Protein AF-A0A2N3I543-F1 (afdb_monomer_lite)

pLDDT: mean 94.93, std 7.58, range [59.59, 98.81]

Secondary structure (DSSP, 8-state):
-HHHHHHHHHHHHHHHHHHHT-PPPPP---SPPPHHHHHHHHHH-HHHHTS-HHHHHHHHHHHHHHHHH-EEE-SSS---HHHHHHHHHHHHGGGTT-TT---TT--EEE-

InterPro domains:
  IPR010384 MtfA family [PF06167] (22-111)
  IPR010384 MtfA family [PTHR30164] (24-111)
  IPR042252 MtfA, N-terminal [G3DSA:1.10.472.150] (34-111)

Organism: NCBI:txid1940526

Foldseek 3Di:
DVVVVVVVVVVVVVVVVVVVPPQPDQDFDPDDQDPVLVVLCVVPPPPLVPDDPVLVRLLSRQLVSQPVQAAEEEDVDDQDPSNSSVVSNVVCVVCSVPSPDDCSPHHYDYD

Structure (mmCIF, N/CA/C/O backbone):
data_AF-A0A2N3I543-F1
#
_entry.id   AF-A0A2N3I543-F1
#
loop_
_atom_site.group_PDB
_atom_site.id
_atom_site.type_symbol
_atom_site.label_atom_id
_atom_site.label_alt_id
_atom_site.label_comp_id
_atom_site.label_asym_id
_atom_site.label_entity_id
_atom_site.label_seq_id
_atom_site.pdbx_PDB_ins_code
_atom_site.Cartn_x
_atom_site.Cartn_y
_atom_site.Cartn_z
_atom_site.occupancy
_atom_site.B_iso_or_equiv
_atom_site.auth_seq_id
_atom_site.auth_comp_id
_atom_site.auth_asym_id
_atom_site.auth_atom_id
_atom_site.pdbx_PDB_model_num
ATOM 1 N N . MET A 1 1 ? 46.120 -5.008 -29.528 1.00 79.06 1 MET A N 1
ATOM 2 C CA . MET A 1 1 ? 44.898 -4.253 -29.910 1.00 79.06 1 MET A CA 1
ATOM 3 C C . MET A 1 1 ? 43.624 -4.993 -29.518 1.00 79.06 1 MET A C 1
ATOM 5 O O . MET A 1 1 ? 42.759 -4.376 -28.918 1.00 79.06 1 MET A O 1
ATOM 9 N N . THR A 1 2 ? 43.519 -6.297 -29.787 1.00 89.69 2 THR A N 1
ATOM 10 C CA . THR A 1 2 ? 42.373 -7.143 -29.399 1.00 89.69 2 THR A CA 1
ATOM 11 C C . THR A 1 2 ? 42.154 -7.219 -27.885 1.00 89.69 2 THR A C 1
ATOM 13 O O . THR A 1 2 ? 41.035 -7.018 -27.430 1.00 89.69 2 THR A O 1
ATOM 16 N N . GLU A 1 3 ? 43.211 -7.412 -27.093 1.00 92.00 3 GLU A N 1
ATOM 17 C CA . GLU A 1 3 ? 43.118 -7.477 -25.621 1.00 92.00 3 GLU A CA 1
ATOM 18 C C . GLU A 1 3 ? 42.586 -6.177 -24.999 1.00 92.00 3 GLU A C 1
ATOM 20 O O . GLU A 1 3 ? 41.703 -6.202 -24.145 1.00 92.00 3 GLU A O 1
ATOM 25 N N . ILE A 1 4 ? 43.055 -5.027 -25.495 1.00 93.62 4 ILE A N 1
ATOM 26 C CA . ILE A 1 4 ? 42.584 -3.701 -25.065 1.00 93.62 4 ILE A CA 1
ATOM 27 C C . ILE A 1 4 ? 41.087 -3.541 -25.372 1.00 93.62 4 ILE A C 1
ATOM 29 O O . ILE A 1 4 ? 40.334 -3.025 -24.550 1.00 93.62 4 ILE A O 1
ATOM 33 N N . LEU A 1 5 ? 40.637 -4.033 -26.529 1.00 94.00 5 LEU A N 1
ATOM 34 C CA . LEU A 1 5 ? 39.238 -3.966 -26.953 1.00 94.00 5 LEU A CA 1
ATOM 35 C C . LEU A 1 5 ? 38.323 -4.817 -26.059 1.00 94.00 5 LEU A C 1
ATOM 37 O O . LEU A 1 5 ? 37.231 -4.379 -25.700 1.00 94.00 5 LEU A O 1
ATOM 41 N N . VAL A 1 6 ? 38.795 -5.998 -25.646 1.00 95.50 6 VAL A N 1
ATOM 42 C CA . VAL A 1 6 ? 38.086 -6.879 -24.704 1.00 95.50 6 VAL A CA 1
ATOM 43 C C . VAL A 1 6 ? 37.977 -6.229 -23.323 1.00 95.50 6 VAL A C 1
ATOM 45 O O . VAL A 1 6 ? 36.896 -6.232 -22.737 1.00 95.50 6 VAL A O 1
ATOM 48 N N . ILE A 1 7 ? 39.051 -5.610 -22.822 1.00 96.00 7 ILE A N 1
ATOM 49 C CA . ILE A 1 7 ? 39.039 -4.912 -21.527 1.00 96.00 7 ILE A CA 1
ATOM 50 C C . ILE A 1 7 ? 38.042 -3.746 -21.541 1.00 96.00 7 ILE A C 1
ATOM 52 O O . ILE A 1 7 ? 37.270 -3.592 -20.595 1.00 96.00 7 ILE A O 1
ATOM 56 N N . ILE A 1 8 ? 38.002 -2.959 -22.621 1.00 96.38 8 ILE A N 1
ATOM 57 C CA . ILE A 1 8 ? 37.044 -1.852 -22.767 1.00 96.38 8 ILE A CA 1
ATOM 58 C C . ILE A 1 8 ? 35.604 -2.379 -22.789 1.00 96.38 8 ILE A C 1
ATOM 60 O O . ILE A 1 8 ? 34.746 -1.831 -22.101 1.00 96.38 8 ILE A O 1
ATOM 64 N N . LEU A 1 9 ? 35.336 -3.465 -23.519 1.00 96.31 9 LEU A N 1
ATOM 65 C CA . LEU A 1 9 ? 34.011 -4.089 -23.563 1.00 96.31 9 LEU A CA 1
ATOM 66 C C . LEU A 1 9 ? 33.555 -4.584 -22.186 1.00 96.31 9 LEU A C 1
ATOM 68 O O . LEU A 1 9 ? 32.417 -4.331 -21.794 1.00 96.31 9 LEU A O 1
ATOM 72 N N . ILE A 1 10 ? 34.445 -5.232 -21.432 1.00 96.44 10 ILE A N 1
ATOM 73 C CA . ILE A 1 10 ? 34.158 -5.687 -20.066 1.00 96.44 10 ILE A CA 1
ATOM 74 C C . ILE A 1 10 ? 33.907 -4.489 -19.146 1.00 96.44 10 ILE A C 1
ATOM 76 O O . ILE A 1 10 ? 32.936 -4.494 -18.392 1.00 96.44 10 ILE A O 1
ATOM 80 N N . ALA A 1 11 ? 34.728 -3.440 -19.230 1.00 95.88 11 ALA A N 1
ATOM 81 C CA . ALA A 1 11 ? 34.558 -2.238 -18.422 1.00 95.88 11 ALA A CA 1
ATOM 82 C C . ALA A 1 11 ? 33.213 -1.551 -18.705 1.00 95.88 11 ALA A C 1
ATOM 84 O O . ALA A 1 11 ? 32.491 -1.226 -17.765 1.00 95.88 11 ALA A O 1
ATOM 85 N N . VAL A 1 12 ? 32.836 -1.396 -19.980 1.00 95.94 12 VAL A N 1
ATOM 86 C CA . VAL A 1 12 ? 31.538 -0.835 -20.393 1.00 95.94 12 VAL A CA 1
ATOM 87 C C . VAL A 1 12 ? 30.381 -1.716 -19.925 1.00 95.94 12 VAL A C 1
ATOM 89 O O . VAL A 1 12 ? 29.386 -1.196 -19.422 1.00 95.94 12 VAL A O 1
ATOM 92 N N . PHE A 1 13 ? 30.512 -3.040 -20.029 1.00 95.12 13 PHE A N 1
ATOM 93 C CA . PHE A 1 13 ? 29.497 -3.980 -19.559 1.00 95.12 13 PHE A CA 1
ATOM 94 C C . PHE A 1 13 ? 29.301 -3.901 -18.038 1.00 95.12 13 PHE A C 1
ATOM 96 O O . PHE A 1 13 ? 28.166 -3.814 -17.568 1.00 95.12 13 PHE A O 1
ATOM 103 N N . ILE A 1 14 ? 30.387 -3.840 -17.261 1.00 93.62 14 ILE A N 1
ATOM 104 C CA . ILE A 1 14 ? 30.333 -3.641 -15.806 1.00 93.62 14 ILE A CA 1
ATOM 105 C C . ILE A 1 14 ? 29.672 -2.296 -15.476 1.00 93.62 14 ILE A C 1
ATOM 107 O O . ILE A 1 14 ? 28.766 -2.248 -14.643 1.00 93.62 14 ILE A O 1
ATOM 111 N N . LEU A 1 15 ? 30.058 -1.214 -16.158 1.00 92.56 15 LEU A N 1
ATOM 112 C CA . LEU A 1 15 ? 29.471 0.116 -15.961 1.00 92.56 15 LEU A CA 1
ATOM 113 C C . LEU A 1 15 ? 27.965 0.121 -16.258 1.00 92.56 15 LEU A C 1
ATOM 115 O O . LEU A 1 15 ? 27.186 0.682 -15.489 1.00 92.56 15 LEU A O 1
ATOM 119 N N . PHE A 1 16 ? 27.542 -0.562 -17.323 1.00 91.88 16 PHE A N 1
ATOM 120 C CA . PHE A 1 16 ? 26.136 -0.732 -17.683 1.00 91.88 16 PHE A CA 1
ATOM 121 C C . PHE A 1 16 ? 25.347 -1.496 -16.608 1.00 91.88 16 PHE A C 1
ATOM 123 O O . PHE A 1 16 ? 24.262 -1.058 -16.214 1.00 91.88 16 PHE A O 1
ATOM 130 N N . LEU A 1 17 ? 25.894 -2.600 -16.083 1.00 88.88 17 LEU A N 1
ATOM 131 C CA . LEU A 1 17 ? 25.261 -3.370 -15.007 1.00 88.88 17 LEU A CA 1
ATOM 132 C C . LEU A 1 17 ? 25.096 -2.544 -13.724 1.00 88.88 17 LEU A C 1
ATOM 134 O O . LEU A 1 17 ? 24.039 -2.595 -13.092 1.00 88.88 17 LEU A O 1
ATOM 138 N N . LEU A 1 18 ? 26.103 -1.745 -13.363 1.00 85.12 18 LEU A N 1
ATOM 139 C CA . LEU A 1 18 ? 26.038 -0.843 -12.210 1.00 85.12 18 LEU A CA 1
ATOM 140 C C . LEU A 1 18 ? 24.999 0.269 -12.411 1.00 85.12 18 LEU A C 1
ATOM 142 O O . LEU A 1 18 ? 24.306 0.647 -11.466 1.00 85.12 18 LEU A O 1
ATOM 146 N N . TRP A 1 19 ? 24.842 0.770 -13.639 1.00 79.44 19 TRP A N 1
ATOM 147 C CA . TRP A 1 19 ? 23.892 1.840 -13.939 1.00 79.44 19 TRP A CA 1
ATOM 148 C C . TRP A 1 19 ? 22.438 1.361 -13.935 1.00 79.44 19 TRP A C 1
ATOM 150 O O . TRP A 1 19 ? 21.568 2.050 -13.398 1.00 79.44 19 TRP A O 1
ATOM 160 N N . LYS A 1 20 ? 22.182 0.152 -14.456 1.00 73.69 20 LYS A N 1
ATOM 161 C CA . LYS A 1 20 ? 20.858 -0.493 -14.431 1.00 73.69 20 LYS A CA 1
ATOM 162 C C . LYS A 1 20 ? 20.359 -0.733 -13.001 1.00 73.69 20 LYS A C 1
ATOM 164 O O . LYS A 1 20 ? 19.156 -0.726 -12.761 1.00 73.69 20 LYS A O 1
ATOM 169 N N . ASN A 1 21 ? 21.277 -0.903 -12.049 1.00 61.69 21 ASN A N 1
ATOM 170 C CA . ASN A 1 21 ? 20.969 -1.188 -10.649 1.00 61.69 21 ASN A CA 1
ATOM 171 C C . ASN A 1 21 ? 20.775 0.052 -9.764 1.00 61.69 21 ASN A C 1
ATOM 173 O O . ASN A 1 21 ? 20.703 -0.087 -8.540 1.00 61.69 21 ASN A O 1
ATOM 177 N N . LYS A 1 22 ? 20.644 1.260 -10.333 1.00 59.59 22 LYS A N 1
ATOM 178 C CA . LYS A 1 22 ? 20.194 2.430 -9.564 1.00 59.59 22 LYS A CA 1
ATOM 179 C C . LYS A 1 22 ? 18.726 2.253 -9.163 1.00 59.59 22 LYS A C 1
ATOM 181 O O . LYS A 1 22 ? 17.821 2.791 -9.797 1.00 59.59 22 LYS A O 1
ATOM 186 N N . LYS A 1 23 ? 18.492 1.489 -8.092 1.00 61.19 23 LYS A N 1
ATOM 187 C CA . LYS A 1 23 ? 17.208 1.447 -7.391 1.00 61.19 23 LYS A CA 1
ATOM 188 C C . LYS A 1 23 ? 16.851 2.882 -7.005 1.00 61.19 23 LYS A C 1
ATOM 190 O O . LYS A 1 23 ? 17.696 3.608 -6.479 1.00 61.19 23 LYS A O 1
ATOM 195 N N . SER A 1 24 ? 15.624 3.304 -7.311 1.00 67.44 24 SER A N 1
ATOM 196 C CA . SER A 1 24 ? 15.124 4.601 -6.854 1.00 67.44 24 SER A CA 1
ATOM 197 C C . SER A 1 24 ? 15.289 4.668 -5.336 1.00 67.44 24 SER A C 1
ATOM 199 O O . SER A 1 24 ? 14.975 3.697 -4.644 1.00 67.44 24 SER A O 1
ATOM 201 N N . ALA A 1 25 ? 15.848 5.772 -4.834 1.00 83.00 25 ALA A N 1
ATOM 202 C CA . ALA A 1 25 ? 15.987 5.973 -3.400 1.00 83.00 25 ALA A CA 1
ATOM 203 C C . ALA A 1 25 ? 14.606 5.846 -2.747 1.00 83.00 25 ALA A C 1
ATOM 205 O O . ALA A 1 25 ? 13.634 6.427 -3.233 1.00 83.00 25 ALA A O 1
ATOM 206 N N . TRP A 1 26 ? 14.534 5.057 -1.676 1.00 90.38 26 TRP A N 1
ATOM 207 C CA . TRP A 1 26 ? 13.285 4.794 -0.977 1.00 90.38 26 TRP A CA 1
ATOM 208 C C . TRP A 1 26 ? 12.672 6.105 -0.474 1.00 90.38 26 TRP A C 1
ATOM 210 O O . TRP A 1 26 ? 13.318 6.870 0.245 1.00 90.38 26 TRP A O 1
ATOM 220 N N . LYS A 1 27 ? 11.434 6.378 -0.879 1.00 94.38 27 LYS A N 1
ATOM 221 C CA . LYS A 1 27 ? 10.744 7.641 -0.614 1.00 94.38 27 LYS A CA 1
ATOM 222 C C . LYS A 1 27 ? 9.996 7.575 0.708 1.00 94.38 27 LYS A C 1
ATOM 224 O O . LYS A 1 27 ? 9.325 6.586 0.983 1.00 94.38 27 LYS A O 1
ATOM 229 N N . SER A 1 28 ? 10.070 8.651 1.483 1.00 95.25 28 SER A N 1
ATOM 230 C CA . SER A 1 28 ? 9.306 8.810 2.721 1.00 95.25 28 SER A CA 1
ATOM 231 C C . SER A 1 28 ? 8.156 9.806 2.516 1.00 95.25 28 SER A C 1
ATOM 233 O O . SER A 1 28 ? 8.331 10.768 1.759 1.00 95.25 28 SER A O 1
ATOM 235 N N . PRO A 1 29 ? 6.992 9.610 3.158 1.00 96.25 29 PRO A N 1
ATOM 236 C CA . PRO A 1 29 ? 5.906 10.584 3.158 1.00 96.25 29 PRO A CA 1
ATOM 237 C C . PRO A 1 29 ? 6.346 11.943 3.709 1.00 96.25 29 PRO A C 1
ATOM 239 O O . PRO A 1 29 ? 6.930 12.031 4.786 1.00 96.25 29 PRO A O 1
ATOM 242 N N . THR A 1 30 ? 6.025 13.013 2.984 1.00 95.38 30 THR A N 1
ATOM 243 C CA . THR A 1 30 ? 6.270 14.407 3.403 1.00 95.38 30 THR A CA 1
ATOM 244 C C . THR A 1 30 ? 4.982 15.180 3.672 1.00 95.38 30 THR A C 1
ATOM 246 O O . THR A 1 30 ? 5.024 16.312 4.149 1.00 95.38 30 THR A O 1
ATOM 249 N N . THR A 1 31 ? 3.831 14.582 3.364 1.00 95.44 31 THR A N 1
ATOM 250 C CA . THR A 1 31 ? 2.511 15.191 3.510 1.00 95.44 31 THR A CA 1
ATOM 251 C C . THR A 1 31 ? 1.688 14.468 4.575 1.00 95.44 31 THR A C 1
ATOM 253 O O . THR A 1 31 ? 1.858 13.259 4.768 1.00 95.44 31 THR A O 1
ATOM 256 N N . PRO A 1 32 ? 0.769 15.174 5.261 1.00 96.88 32 PRO A N 1
ATOM 257 C CA . PRO A 1 32 ? -0.133 14.547 6.221 1.00 96.88 32 PRO A CA 1
ATOM 258 C C . PRO A 1 32 ? -0.973 13.433 5.589 1.00 96.88 32 PRO A C 1
ATOM 260 O O . PRO A 1 32 ? -1.340 13.513 4.415 1.00 96.88 32 PRO A O 1
ATOM 263 N N . PHE A 1 33 ? -1.330 12.425 6.387 1.00 97.75 33 PHE A N 1
ATOM 264 C CA . PHE A 1 33 ? -2.169 11.323 5.927 1.00 97.75 33 PHE A CA 1
ATOM 265 C C . PHE A 1 33 ? -3.580 11.813 5.537 1.00 97.75 33 PHE A C 1
ATOM 267 O O . PHE A 1 33 ? -4.284 12.378 6.393 1.00 97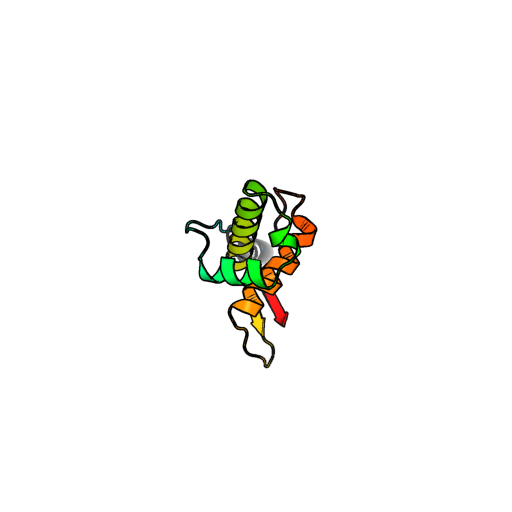.75 33 PHE A O 1
ATOM 274 N N . PRO A 1 34 ? -4.018 11.613 4.274 1.00 98.31 34 PRO A N 1
ATOM 275 C CA . PRO A 1 34 ? -5.290 12.137 3.786 1.00 98.31 34 PRO A CA 1
ATOM 276 C C . PRO A 1 34 ? -6.496 11.647 4.595 1.00 98.31 34 PRO A C 1
ATOM 278 O O . PRO A 1 34 ? -6.593 10.479 4.972 1.00 98.31 34 PRO A O 1
ATOM 281 N N . LYS A 1 35 ? -7.467 12.540 4.832 1.00 97.94 35 LYS A N 1
ATOM 282 C CA . LYS A 1 35 ? -8.688 12.209 5.591 1.00 97.94 35 LYS A CA 1
ATOM 283 C C . LYS A 1 35 ? -9.511 11.107 4.919 1.00 97.94 35 LYS A C 1
ATOM 285 O O . LYS A 1 35 ? -9.983 10.212 5.607 1.00 97.94 35 LYS A O 1
ATOM 290 N N . GLU A 1 36 ? -9.632 11.144 3.596 1.00 98.06 36 GLU A N 1
ATOM 291 C CA . GLU A 1 36 ? -10.374 10.147 2.810 1.00 98.06 36 GLU A CA 1
ATOM 292 C C . GLU A 1 36 ? -9.795 8.738 2.970 1.00 98.06 36 GLU A C 1
ATOM 294 O O . GLU A 1 36 ? -10.534 7.773 3.140 1.00 98.06 36 GLU A O 1
ATOM 299 N N . TRP A 1 37 ? -8.466 8.620 3.012 1.00 98.56 37 TRP A N 1
ATOM 300 C CA . TRP A 1 37 ? -7.792 7.337 3.212 1.00 98.56 37 TRP A CA 1
ATOM 301 C C . TRP A 1 37 ? -8.093 6.787 4.605 1.00 98.56 37 TRP A C 1
ATOM 303 O O . TRP A 1 37 ? -8.348 5.598 4.770 1.00 98.56 37 TRP A O 1
ATOM 313 N N . ARG A 1 38 ? -8.124 7.672 5.609 1.00 98.56 38 ARG A N 1
ATOM 314 C CA . ARG A 1 38 ? -8.439 7.306 6.994 1.00 98.56 38 ARG A CA 1
ATOM 315 C C . ARG A 1 38 ? -9.868 6.798 7.131 1.00 98.56 38 ARG A C 1
ATOM 317 O O . ARG A 1 38 ? -10.089 5.846 7.869 1.00 98.56 38 ARG A O 1
ATOM 324 N N . ILE A 1 39 ? -10.816 7.387 6.402 1.00 98.62 39 ILE A N 1
ATOM 325 C CA . ILE A 1 39 ? -12.205 6.908 6.363 1.00 98.62 39 ILE A CA 1
ATOM 326 C C . ILE A 1 39 ? -12.253 5.464 5.844 1.00 98.62 39 ILE A C 1
ATOM 328 O O . ILE A 1 39 ? -12.892 4.624 6.469 1.00 98.62 39 ILE A O 1
ATOM 332 N N . ILE A 1 40 ? -11.516 5.151 4.771 1.00 98.81 40 ILE A N 1
ATOM 333 C CA . ILE A 1 40 ? -11.438 3.786 4.223 1.00 98.81 40 ILE A CA 1
ATOM 334 C C . ILE A 1 40 ? -10.842 2.813 5.248 1.00 98.81 40 ILE A C 1
ATOM 336 O O . ILE A 1 40 ? -11.372 1.719 5.431 1.00 98.81 40 ILE A O 1
ATOM 340 N N . LEU A 1 41 ? -9.764 3.200 5.941 1.00 98.81 41 LEU A N 1
ATOM 341 C CA . LEU A 1 41 ? -9.149 2.357 6.971 1.00 98.81 41 LEU A CA 1
ATOM 342 C C . LEU A 1 41 ? -10.110 2.060 8.128 1.00 98.81 41 LEU A C 1
ATOM 344 O O . LEU A 1 41 ? -10.219 0.909 8.543 1.00 98.81 41 LEU A O 1
ATOM 348 N N . ILE A 1 42 ? -10.823 3.080 8.617 1.00 98.69 42 ILE A N 1
ATOM 349 C CA . ILE A 1 42 ? -11.809 2.929 9.696 1.00 98.69 42 ILE A CA 1
ATOM 350 C C . ILE A 1 42 ? -12.947 1.997 9.265 1.00 98.69 42 ILE A C 1
ATOM 352 O O . ILE A 1 42 ? -13.356 1.137 10.042 1.00 98.69 42 ILE A O 1
ATOM 356 N N . ASP A 1 43 ? -13.442 2.146 8.037 1.00 98.75 43 ASP A N 1
ATOM 357 C CA . ASP A 1 43 ? -14.582 1.373 7.536 1.00 98.75 43 ASP A CA 1
ATOM 358 C C . ASP A 1 43 ? -14.220 -0.083 7.195 1.00 98.75 43 ASP A C 1
ATOM 360 O O . ASP A 1 43 ? -14.994 -1.001 7.456 1.00 98.75 43 ASP A O 1
ATOM 364 N N . LYS A 1 44 ? -13.041 -0.320 6.606 1.00 98.62 44 LYS A N 1
ATOM 365 C CA . LYS A 1 44 ? -12.718 -1.603 5.957 1.00 98.62 44 LYS A CA 1
ATOM 366 C C . LYS A 1 44 ? -11.623 -2.426 6.632 1.00 98.62 44 LYS A C 1
ATOM 368 O O . LYS A 1 44 ? -11.486 -3.605 6.312 1.00 98.62 44 LYS A O 1
ATOM 373 N N . VAL A 1 45 ? -10.820 -1.851 7.530 1.00 98.62 45 VAL A N 1
ATOM 374 C CA . VAL A 1 45 ? -9.610 -2.510 8.053 1.00 98.62 45 VAL A CA 1
ATOM 375 C C . VAL A 1 45 ? -9.719 -2.723 9.562 1.00 98.62 45 VAL A C 1
ATOM 377 O O . VAL A 1 45 ? -9.296 -1.897 10.366 1.00 98.62 45 VAL A O 1
ATOM 380 N N . VAL A 1 46 ? -10.236 -3.888 9.967 1.00 98.50 46 VAL A N 1
ATOM 381 C CA . VAL A 1 46 ? -10.413 -4.255 11.389 1.00 98.50 46 VAL A CA 1
ATOM 382 C C . VAL A 1 46 ? -9.105 -4.155 12.181 1.00 98.50 46 VAL A C 1
ATOM 384 O O . VAL A 1 46 ? -9.111 -3.660 13.306 1.00 98.50 46 VAL A O 1
ATOM 387 N N . PHE A 1 47 ? -7.977 -4.550 11.578 1.00 98.69 47 PHE A N 1
ATOM 388 C CA . PHE A 1 47 ? -6.654 -4.421 12.194 1.00 98.69 47 PHE A CA 1
ATOM 389 C C . PHE A 1 47 ? -6.353 -2.978 12.610 1.00 98.69 47 PHE A C 1
ATOM 391 O O . PHE A 1 47 ? -5.958 -2.745 13.745 1.00 98.69 47 PHE A O 1
ATOM 398 N N . TYR A 1 48 ? -6.602 -2.010 11.722 1.00 98.75 48 TYR A N 1
ATOM 399 C CA . TYR A 1 48 ? -6.364 -0.592 11.987 1.00 98.75 48 TYR A CA 1
ATOM 400 C C . TYR A 1 48 ? -7.200 -0.095 13.170 1.00 98.75 48 TYR A C 1
ATOM 402 O O . TYR A 1 48 ? -6.708 0.660 14.005 1.00 98.75 48 TYR A O 1
ATOM 410 N N . ASN A 1 49 ? -8.447 -0.550 13.287 1.00 98.56 49 ASN A N 1
ATOM 411 C CA . ASN A 1 49 ? -9.328 -0.137 14.377 1.00 98.56 49 ASN A CA 1
ATOM 412 C C . ASN A 1 49 ? -8.856 -0.614 15.755 1.00 98.56 49 ASN A C 1
ATOM 414 O O . ASN A 1 49 ? -9.103 0.090 16.734 1.00 98.56 49 ASN A O 1
ATOM 418 N N . ALA A 1 50 ? -8.143 -1.740 15.816 1.00 98.50 50 ALA A N 1
ATOM 419 C CA . ALA A 1 50 ? -7.596 -2.300 17.049 1.00 98.50 50 ALA A CA 1
ATOM 420 C C . ALA A 1 50 ? -6.301 -1.615 17.532 1.00 98.50 50 ALA A C 1
ATOM 422 O O . ALA A 1 50 ? -5.873 -1.864 18.656 1.00 98.50 50 ALA A O 1
ATOM 423 N N . LEU A 1 51 ? -5.680 -0.766 16.706 1.00 98.62 51 LEU A N 1
ATOM 424 C CA . LEU A 1 51 ? -4.411 -0.105 17.018 1.00 98.62 51 LEU A CA 1
ATOM 425 C C . LEU A 1 51 ? -4.567 1.054 18.018 1.00 98.62 51 LEU A C 1
ATOM 427 O O . LEU A 1 51 ? -5.564 1.790 17.987 1.00 98.62 51 LEU A O 1
ATOM 431 N N . SER A 1 52 ? -3.533 1.278 18.839 1.00 98.62 52 SER A N 1
ATOM 432 C CA . SER A 1 52 ? -3.389 2.504 19.639 1.00 98.62 52 SER A CA 1
ATOM 433 C C . SER A 1 52 ? -3.275 3.746 18.746 1.00 98.62 52 SER A C 1
ATOM 435 O O . SER A 1 52 ? -3.071 3.651 17.535 1.00 98.62 52 SER A O 1
ATOM 437 N N . MET A 1 53 ? -3.365 4.945 19.325 1.00 98.31 53 MET A N 1
ATOM 438 C CA . MET A 1 53 ? -3.176 6.173 18.547 1.00 98.31 53 MET A CA 1
ATOM 439 C C . MET A 1 53 ? -1.765 6.259 17.938 1.00 98.31 53 MET A C 1
ATOM 441 O O . MET A 1 53 ? -1.623 6.618 16.768 1.00 98.31 53 MET A O 1
ATOM 445 N N . GLU A 1 54 ? -0.719 5.892 18.687 1.00 98.31 54 GLU A N 1
ATOM 446 C CA . GLU A 1 54 ? 0.652 5.872 18.162 1.00 98.31 54 GLU A CA 1
ATOM 447 C C . GLU A 1 54 ? 0.807 4.847 17.035 1.00 98.31 54 GLU A C 1
ATOM 449 O O . GLU A 1 54 ? 1.444 5.114 16.012 1.00 98.31 54 GLU A O 1
ATOM 454 N N . GLU A 1 55 ? 0.194 3.677 17.195 1.00 98.56 55 GLU A N 1
ATOM 455 C CA . GLU A 1 55 ? 0.223 2.622 16.192 1.00 98.56 55 GLU A CA 1
ATOM 456 C C . GLU A 1 55 ? -0.552 3.002 14.930 1.00 98.56 55 GLU A C 1
ATOM 458 O O . GLU A 1 55 ? -0.060 2.754 13.830 1.00 98.56 55 GLU A O 1
ATOM 463 N N . LYS A 1 56 ? -1.707 3.665 15.057 1.00 98.75 56 LYS A N 1
ATOM 464 C CA . LYS A 1 56 ? -2.458 4.206 13.915 1.00 98.75 56 LYS A CA 1
ATOM 465 C C . LYS A 1 56 ? -1.606 5.181 13.114 1.00 98.75 56 LYS A C 1
ATOM 467 O O . LYS A 1 56 ? -1.489 5.012 11.905 1.00 98.75 56 LYS A O 1
ATOM 472 N N . ASN A 1 57 ? -0.925 6.115 13.779 1.00 98.25 57 ASN A N 1
ATOM 473 C CA . ASN A 1 57 ? -0.021 7.058 13.115 1.00 98.25 57 ASN A CA 1
ATOM 474 C C . ASN A 1 57 ? 1.118 6.337 12.371 1.00 98.25 57 ASN A C 1
ATOM 476 O O . ASN A 1 57 ? 1.437 6.674 11.229 1.00 98.25 57 ASN A O 1
ATOM 480 N N . ARG A 1 58 ? 1.715 5.305 12.986 1.00 98.19 58 ARG A N 1
ATOM 481 C CA . ARG A 1 58 ? 2.753 4.485 12.339 1.00 98.19 58 ARG A CA 1
ATOM 482 C C . ARG A 1 58 ? 2.204 3.701 11.147 1.00 98.19 58 ARG A C 1
ATOM 484 O O . ARG A 1 58 ? 2.886 3.582 10.130 1.00 98.19 58 ARG A O 1
ATOM 491 N N . PHE A 1 59 ? 0.999 3.152 11.267 1.00 98.62 59 PHE A N 1
ATOM 492 C CA . PHE A 1 59 ? 0.344 2.394 10.206 1.00 98.62 59 PHE A CA 1
ATOM 493 C C . PHE A 1 59 ? 0.045 3.299 9.011 1.00 98.62 59 PHE A C 1
ATOM 495 O O . PHE A 1 59 ? 0.475 3.001 7.903 1.00 98.62 59 PHE A O 1
ATOM 502 N N . GLU A 1 60 ? -0.581 4.450 9.248 1.00 98.69 60 GLU A N 1
ATOM 503 C CA . GLU A 1 60 ? -0.842 5.487 8.245 1.00 98.69 60 GLU A CA 1
ATOM 504 C C . GLU A 1 60 ? 0.429 5.916 7.501 1.00 98.69 60 GLU A C 1
ATOM 506 O O . GLU A 1 60 ? 0.454 5.939 6.266 1.00 98.69 60 GLU A O 1
ATOM 511 N N . HIS A 1 61 ? 1.514 6.170 8.240 1.00 98.31 61 HIS A N 1
ATOM 512 C CA . HIS A 1 61 ? 2.813 6.484 7.651 1.00 98.31 61 HIS A CA 1
ATOM 513 C C . HIS A 1 61 ? 3.317 5.351 6.746 1.00 98.31 61 HIS A C 1
ATOM 515 O O . HIS A 1 61 ? 3.701 5.601 5.605 1.00 98.31 61 HIS A O 1
ATOM 521 N N . LYS A 1 62 ? 3.278 4.097 7.217 1.00 98.44 62 LYS A N 1
ATOM 522 C CA . LYS A 1 62 ? 3.711 2.929 6.433 1.00 98.44 62 LYS A CA 1
ATOM 523 C C . LYS A 1 62 ? 2.853 2.701 5.184 1.00 98.44 62 LYS A C 1
ATOM 525 O O . LYS A 1 62 ? 3.390 2.292 4.160 1.00 98.44 62 LYS A O 1
ATOM 530 N N . ILE A 1 63 ? 1.554 3.002 5.230 1.00 98.56 63 ILE A N 1
ATOM 531 C CA . ILE A 1 63 ? 0.663 2.940 4.060 1.00 98.56 63 ILE A CA 1
ATOM 532 C C . ILE A 1 63 ? 1.071 3.967 3.004 1.00 98.56 63 ILE A C 1
ATOM 534 O O . ILE A 1 63 ? 1.241 3.610 1.838 1.00 98.56 63 ILE A O 1
ATOM 538 N N . GLN A 1 64 ? 1.261 5.231 3.397 1.00 98.31 64 GLN A N 1
ATOM 539 C CA . GLN A 1 64 ? 1.750 6.256 2.469 1.00 98.31 64 GLN A CA 1
ATOM 540 C C . GLN A 1 64 ? 3.128 5.889 1.920 1.00 98.31 64 GLN A C 1
ATOM 542 O O . GLN A 1 64 ? 3.361 6.003 0.720 1.00 98.31 64 GLN A O 1
ATOM 547 N N . GLU A 1 65 ? 4.027 5.415 2.782 1.00 97.62 65 GLU A N 1
ATOM 548 C CA . GLU A 1 65 ? 5.368 4.993 2.394 1.00 97.62 65 GLU A CA 1
ATOM 549 C C . GLU A 1 65 ? 5.314 3.861 1.359 1.00 97.62 65 GLU A C 1
ATOM 551 O O . GLU A 1 65 ? 5.985 3.933 0.331 1.00 97.62 65 GLU A O 1
ATOM 556 N N . PHE A 1 66 ? 4.474 2.848 1.568 1.00 98.25 66 PHE A N 1
ATOM 557 C CA . PHE A 1 66 ? 4.280 1.766 0.607 1.00 98.25 66 PHE A CA 1
ATOM 558 C C . PHE A 1 66 ? 3.782 2.287 -0.745 1.00 98.25 66 PHE A C 1
ATOM 560 O O . PHE A 1 66 ? 4.378 1.981 -1.775 1.00 98.25 66 PHE A O 1
ATOM 567 N N . LEU A 1 67 ? 2.746 3.129 -0.752 1.00 98.00 67 LEU A N 1
ATOM 568 C CA . LEU A 1 67 ? 2.144 3.659 -1.982 1.00 98.00 67 LEU A CA 1
ATOM 569 C C . LEU A 1 67 ? 3.054 4.634 -2.748 1.00 98.00 67 LEU A C 1
ATOM 571 O O . LEU A 1 67 ? 2.889 4.811 -3.953 1.00 98.00 67 LEU A O 1
ATOM 575 N N . LEU A 1 68 ? 4.036 5.248 -2.083 1.00 97.19 68 LEU A N 1
ATOM 576 C CA . LEU A 1 68 ? 5.064 6.062 -2.741 1.00 97.19 68 LEU A CA 1
ATOM 577 C C . LEU A 1 68 ? 6.116 5.225 -3.480 1.00 97.19 68 LEU A C 1
ATOM 579 O O . LEU A 1 68 ? 6.771 5.740 -4.393 1.00 97.19 68 LEU A O 1
ATOM 583 N N . ASN A 1 69 ? 6.306 3.970 -3.069 1.00 97.19 69 ASN A N 1
ATOM 584 C CA . ASN A 1 69 ? 7.398 3.113 -3.532 1.00 97.19 69 ASN A CA 1
ATOM 585 C C . ASN A 1 69 ? 6.928 1.882 -4.322 1.00 97.19 69 ASN A C 1
ATOM 587 O O . ASN A 1 69 ? 7.735 1.287 -5.034 1.00 97.19 69 ASN A O 1
ATOM 591 N N . CYS A 1 70 ? 5.646 1.523 -4.243 1.00 97.25 70 CYS A N 1
ATOM 592 C CA . CYS A 1 70 ? 5.058 0.370 -4.913 1.00 97.25 70 CYS A CA 1
ATOM 593 C C . CYS A 1 70 ? 3.840 0.788 -5.749 1.00 97.25 70 CYS A C 1
ATOM 595 O O . CYS A 1 70 ? 2.920 1.440 -5.250 1.00 97.25 70 CYS A O 1
ATOM 597 N N . ARG A 1 71 ? 3.836 0.421 -7.036 1.00 97.62 71 ARG A N 1
ATOM 598 C CA . ARG A 1 71 ? 2.693 0.638 -7.935 1.00 97.62 71 ARG A CA 1
ATOM 599 C C . ARG A 1 71 ? 1.620 -0.418 -7.701 1.00 97.62 71 ARG A C 1
ATOM 601 O O . ARG A 1 71 ? 1.918 -1.546 -7.330 1.00 97.62 71 ARG A O 1
ATOM 608 N N . ILE A 1 72 ? 0.374 -0.056 -7.967 1.00 98.50 72 ILE A N 1
ATOM 609 C CA . ILE A 1 72 ? -0.754 -0.987 -7.940 1.00 98.50 72 ILE A CA 1
ATOM 610 C C . ILE A 1 72 ? -1.457 -0.847 -9.280 1.00 9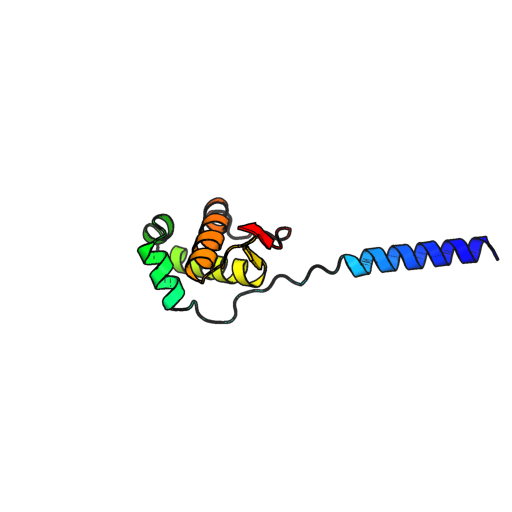8.50 72 ILE A C 1
ATOM 612 O O . ILE A 1 72 ? -1.934 0.243 -9.610 1.00 98.50 72 ILE A O 1
ATOM 616 N N . THR A 1 73 ? -1.477 -1.938 -10.036 1.00 98.44 73 THR A N 1
ATOM 617 C CA . THR A 1 73 ? -1.906 -1.969 -11.435 1.00 98.44 73 THR A CA 1
ATOM 618 C C . THR A 1 73 ? -2.942 -3.067 -11.614 1.00 98.44 73 THR A C 1
ATOM 620 O O . THR A 1 73 ? -2.712 -4.200 -11.210 1.00 98.44 73 THR A O 1
ATOM 623 N N . GLY A 1 74 ? -4.079 -2.733 -12.217 1.00 98.00 74 GLY A N 1
ATOM 624 C CA . GLY A 1 74 ? -5.113 -3.711 -12.545 1.00 98.00 74 GLY A CA 1
ATOM 625 C C . GLY A 1 74 ? -4.870 -4.330 -13.914 1.00 98.00 74 GLY A C 1
ATOM 626 O O . GLY A 1 74 ? -4.537 -3.626 -14.871 1.00 98.00 74 GLY A O 1
ATOM 627 N N . ILE A 1 75 ? -5.053 -5.640 -14.021 1.00 98.06 75 ILE A N 1
ATOM 628 C CA . ILE A 1 75 ? -5.023 -6.386 -15.273 1.00 98.06 75 ILE A CA 1
ATOM 629 C C . ILE A 1 75 ? -6.460 -6.572 -15.749 1.00 98.06 75 ILE A C 1
ATOM 631 O O . ILE A 1 75 ? -7.214 -7.380 -15.218 1.00 98.06 75 ILE A O 1
ATOM 635 N N . ASN A 1 76 ? -6.842 -5.812 -16.778 1.00 97.50 76 ASN A N 1
ATOM 636 C CA . ASN A 1 76 ? -8.213 -5.770 -17.306 1.00 97.50 76 ASN A CA 1
ATOM 637 C C . ASN A 1 76 ? -9.268 -5.344 -16.265 1.00 97.50 76 ASN A C 1
ATOM 639 O O . ASN A 1 76 ? -10.445 -5.673 -16.401 1.00 97.50 76 ASN A O 1
ATOM 643 N N . VAL A 1 77 ? -8.849 -4.598 -15.242 1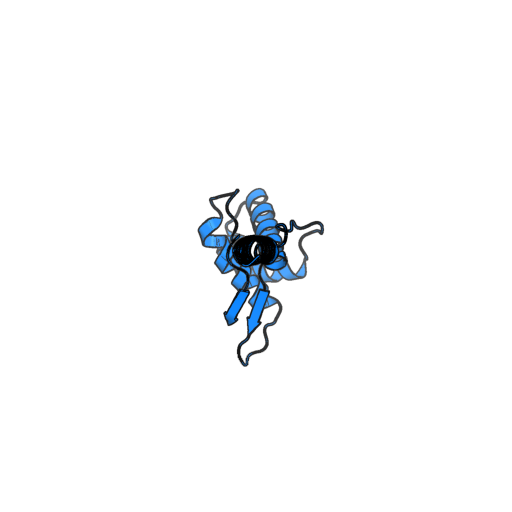.00 97.50 77 VAL A N 1
ATOM 644 C CA . VAL A 1 77 ? -9.720 -4.042 -14.207 1.00 97.50 77 VAL A CA 1
ATOM 645 C C . VAL A 1 77 ? -9.260 -2.634 -13.840 1.00 97.50 77 VAL A C 1
ATOM 647 O O . VAL A 1 77 ? -8.065 -2.329 -13.851 1.00 97.50 77 VAL A O 1
ATOM 650 N N . GLU A 1 78 ? -10.210 -1.758 -13.525 1.00 97.75 78 GLU A N 1
ATOM 651 C CA . GLU A 1 78 ? -9.904 -0.436 -12.985 1.00 97.75 78 GLU A CA 1
ATOM 652 C C . GLU A 1 78 ? -9.575 -0.531 -11.493 1.00 97.75 78 GLU A C 1
ATOM 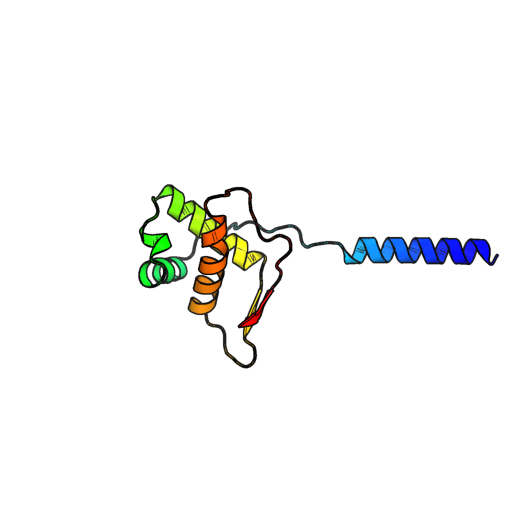654 O O . GLU A 1 78 ? -10.305 -1.151 -10.725 1.00 97.75 78 GLU A O 1
ATOM 659 N N . VAL A 1 79 ? -8.485 0.121 -11.079 1.00 98.19 79 VAL A N 1
ATOM 660 C CA . VAL A 1 79 ? -8.055 0.175 -9.675 1.00 98.19 79 VAL A CA 1
ATOM 661 C C . VAL A 1 79 ? -8.422 1.528 -9.087 1.00 98.19 79 VAL A C 1
ATOM 663 O O . VAL A 1 79 ? -7.826 2.556 -9.433 1.00 98.19 79 VAL A O 1
ATOM 666 N N . ASN A 1 80 ? -9.371 1.529 -8.157 1.00 98.19 80 ASN A N 1
ATOM 667 C CA . ASN A 1 80 ? -9.806 2.733 -7.464 1.00 98.19 80 ASN A CA 1
ATOM 668 C C . ASN A 1 80 ? -8.961 3.004 -6.202 1.00 98.19 80 ASN A C 1
ATOM 670 O O . ASN A 1 80 ? -7.996 2.306 -5.882 1.00 98.19 80 ASN A O 1
ATOM 674 N N . LEU A 1 81 ? -9.292 4.082 -5.488 1.00 98.38 81 LEU A N 1
ATOM 675 C CA . LEU A 1 81 ? -8.573 4.467 -4.275 1.00 98.38 81 LEU A CA 1
ATOM 676 C C . LEU A 1 81 ? -8.702 3.422 -3.157 1.00 98.38 81 LEU A C 1
ATOM 678 O O . LEU A 1 81 ? -7.704 3.101 -2.516 1.00 98.38 81 LEU A O 1
ATOM 682 N N . THR A 1 82 ? -9.903 2.891 -2.930 1.00 98.56 82 THR A N 1
ATOM 683 C CA . THR A 1 82 ? -10.158 1.865 -1.911 1.00 98.56 82 THR A CA 1
ATOM 684 C C . THR A 1 82 ? -9.286 0.642 -2.149 1.00 98.56 82 THR A C 1
ATOM 686 O O . THR A 1 82 ? -8.618 0.201 -1.217 1.00 98.56 82 THR A O 1
ATOM 689 N N . ASP A 1 83 ? -9.188 0.169 -3.392 1.00 98.62 83 ASP A N 1
ATOM 690 C CA . ASP A 1 83 ? -8.341 -0.975 -3.747 1.00 98.62 83 ASP A CA 1
ATOM 691 C C . ASP A 1 83 ? -6.880 -0.723 -3.360 1.00 98.62 83 ASP A C 1
ATOM 693 O O . ASP A 1 83 ? -6.245 -1.552 -2.708 1.00 98.62 83 ASP A O 1
ATOM 697 N N . LYS A 1 84 ? -6.357 0.472 -3.671 1.00 98.75 84 LYS A N 1
ATOM 698 C CA . LYS A 1 84 ? -4.977 0.850 -3.328 1.00 98.75 84 LYS A CA 1
ATOM 699 C C . LYS A 1 84 ? -4.731 0.841 -1.823 1.00 98.75 84 LYS A C 1
ATOM 701 O O . LYS A 1 84 ? -3.703 0.334 -1.374 1.00 98.75 84 LYS A O 1
ATOM 706 N N . ILE A 1 85 ? -5.666 1.383 -1.043 1.00 98.75 85 ILE A N 1
ATOM 707 C CA . ILE A 1 85 ? -5.560 1.423 0.420 1.00 98.75 85 ILE A CA 1
ATOM 708 C C . ILE A 1 85 ? -5.649 0.020 1.016 1.00 98.75 85 ILE A C 1
ATOM 710 O O . ILE A 1 85 ? -4.878 -0.297 1.923 1.00 98.75 85 ILE A O 1
ATOM 714 N N . LEU A 1 86 ? -6.528 -0.841 0.502 1.00 98.81 86 LEU A N 1
ATOM 715 C CA . LEU A 1 86 ? -6.669 -2.211 0.994 1.00 98.81 86 LEU A CA 1
ATOM 716 C C . LEU A 1 86 ? -5.459 -3.081 0.641 1.00 98.81 86 LEU A C 1
ATOM 718 O O . LEU A 1 86 ? -4.975 -3.811 1.504 1.00 98.81 86 LEU A O 1
ATOM 722 N N . VAL A 1 87 ? -4.902 -2.943 -0.565 1.00 98.75 87 VAL A N 1
ATOM 723 C CA . VAL A 1 87 ? -3.649 -3.608 -0.959 1.00 98.75 87 VAL A CA 1
ATOM 724 C C . VAL A 1 87 ? -2.490 -3.155 -0.075 1.00 98.75 87 VAL A C 1
ATOM 726 O O . VAL A 1 87 ? -1.782 -3.994 0.482 1.00 98.75 87 VAL A O 1
ATOM 729 N N . ALA A 1 88 ? -2.316 -1.843 0.115 1.00 98.69 88 ALA A N 1
ATOM 730 C CA . ALA A 1 88 ? -1.287 -1.324 1.012 1.00 98.69 88 ALA A CA 1
ATOM 731 C C . ALA A 1 88 ? -1.483 -1.840 2.447 1.00 98.69 88 ALA A C 1
ATOM 733 O O . ALA A 1 88 ? -0.524 -2.263 3.088 1.00 98.69 88 ALA A O 1
ATOM 734 N N . SER A 1 89 ? -2.726 -1.882 2.935 1.00 98.81 89 SER A N 1
ATOM 735 C CA . SER A 1 89 ? -3.053 -2.415 4.265 1.00 98.81 89 SER A CA 1
ATOM 736 C C . SER A 1 89 ? -2.659 -3.876 4.394 1.00 98.81 89 SER A C 1
ATOM 738 O O . SER A 1 89 ? -1.942 -4.235 5.327 1.00 98.81 89 SER A O 1
ATOM 740 N N . SER A 1 90 ? -3.045 -4.702 3.423 1.00 98.50 90 SER A N 1
ATOM 741 C CA . SER A 1 90 ? -2.676 -6.114 3.391 1.00 98.50 90 SER A CA 1
ATOM 742 C C . SER A 1 90 ? -1.163 -6.318 3.342 1.00 98.50 90 SER A C 1
ATOM 744 O O . SER A 1 90 ? -0.663 -7.261 3.948 1.00 98.50 90 SER A O 1
ATOM 746 N N . ALA A 1 91 ? -0.422 -5.451 2.648 1.00 98.44 91 ALA A N 1
ATOM 747 C CA . ALA A 1 91 ? 1.033 -5.528 2.596 1.00 98.44 91 ALA A CA 1
ATOM 748 C C . ALA A 1 91 ? 1.680 -5.149 3.939 1.00 98.44 91 ALA A C 1
ATOM 750 O O . ALA A 1 91 ? 2.644 -5.790 4.359 1.00 98.44 91 ALA A O 1
ATOM 751 N N . ILE A 1 92 ? 1.170 -4.123 4.626 1.00 98.56 92 ILE A N 1
ATOM 752 C CA . ILE A 1 92 ? 1.768 -3.609 5.865 1.00 98.56 92 ILE A CA 1
ATOM 753 C C . ILE A 1 92 ? 1.444 -4.473 7.087 1.00 98.56 92 ILE A C 1
ATOM 755 O O . ILE A 1 92 ? 2.319 -4.631 7.937 1.00 98.56 92 ILE A O 1
ATOM 759 N N . ILE A 1 93 ? 0.243 -5.055 7.188 1.00 98.62 93 ILE A N 1
ATOM 760 C CA . ILE A 1 93 ? -0.185 -5.828 8.371 1.00 98.62 93 ILE A CA 1
ATOM 761 C C . ILE A 1 93 ? 0.834 -6.917 8.778 1.00 98.62 93 ILE A C 1
ATOM 763 O O . ILE A 1 93 ? 1.255 -6.903 9.937 1.00 98.62 93 ILE A O 1
ATOM 767 N N . PRO A 1 94 ? 1.313 -7.805 7.878 1.00 98.12 94 PRO A N 1
ATOM 768 C CA . PRO A 1 94 ? 2.247 -8.875 8.245 1.00 98.12 94 PRO A CA 1
ATOM 769 C C . PRO A 1 94 ? 3.592 -8.378 8.782 1.00 98.12 94 PRO A C 1
ATOM 771 O O . PRO A 1 94 ? 4.242 -9.072 9.559 1.00 98.12 94 PRO A O 1
ATOM 774 N N . ILE A 1 95 ? 4.017 -7.180 8.371 1.00 97.62 95 ILE A N 1
ATOM 775 C CA . ILE A 1 95 ? 5.312 -6.604 8.748 1.00 97.62 95 ILE A CA 1
ATOM 776 C C . ILE A 1 95 ? 5.192 -5.507 9.812 1.00 97.62 95 ILE A C 1
ATOM 778 O O . ILE A 1 95 ? 6.193 -4.895 10.177 1.00 97.62 95 ILE A O 1
ATOM 782 N N . PHE A 1 96 ? 3.989 -5.227 10.323 1.00 98.19 96 PHE A N 1
ATOM 783 C CA . PHE A 1 96 ? 3.747 -4.053 11.164 1.00 98.19 96 PHE A CA 1
ATOM 784 C C . PHE A 1 96 ? 4.521 -4.079 12.491 1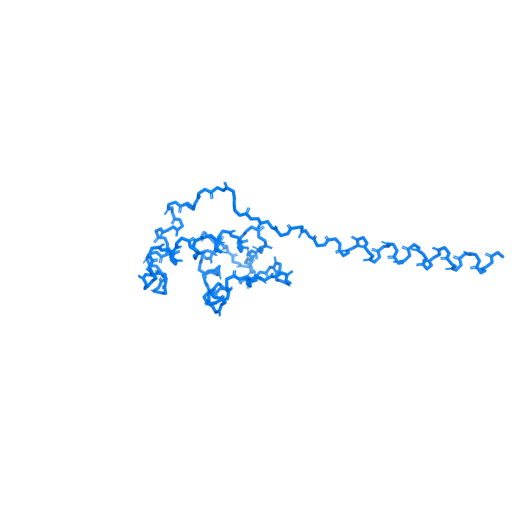.00 98.19 96 PHE A C 1
ATOM 786 O O . PHE A 1 96 ? 4.945 -3.029 12.978 1.00 98.19 96 PHE A O 1
ATOM 793 N N . ALA A 1 97 ? 4.754 -5.276 13.037 1.00 97.12 97 ALA A N 1
ATOM 794 C CA . ALA A 1 97 ? 5.552 -5.490 14.244 1.00 97.12 97 ALA A CA 1
ATOM 795 C C . ALA A 1 97 ? 7.068 -5.290 14.033 1.00 97.12 97 ALA A C 1
ATOM 797 O O . ALA A 1 97 ? 7.826 -5.351 14.997 1.00 97.12 97 ALA A O 1
ATOM 798 N N . PHE A 1 98 ? 7.517 -5.024 12.799 1.00 97.00 98 PHE A N 1
ATOM 799 C CA . PHE A 1 98 ? 8.915 -4.777 12.440 1.00 97.00 98 PHE A CA 1
ATOM 800 C C . PHE A 1 98 ? 9.072 -3.331 11.929 1.00 97.00 98 PHE A C 1
ATOM 802 O O . PHE A 1 98 ? 8.944 -3.078 10.727 1.00 97.00 98 PHE A O 1
ATOM 809 N N . PRO A 1 99 ? 9.341 -2.347 12.814 1.00 92.50 99 PRO A N 1
ATOM 810 C CA . PRO A 1 99 ? 9.310 -0.922 12.468 1.00 92.50 99 PRO A CA 1
ATOM 811 C C . PRO A 1 99 ? 10.226 -0.543 11.300 1.00 92.50 99 PRO A C 1
ATOM 813 O O . PRO A 1 99 ? 9.817 0.225 10.428 1.00 92.50 99 PRO A O 1
ATOM 816 N N . GLU A 1 100 ? 11.407 -1.156 11.228 1.00 93.12 100 GLU A N 1
ATOM 817 C CA . GLU A 1 100 ? 12.417 -0.872 10.202 1.00 93.12 100 GLU A CA 1
ATOM 818 C C . GLU A 1 100 ? 12.191 -1.625 8.885 1.00 93.12 100 GLU A C 1
ATOM 820 O O . GLU A 1 100 ? 12.837 -1.331 7.877 1.00 93.12 100 GLU A O 1
ATOM 825 N N . TRP A 1 101 ? 11.269 -2.594 8.854 1.00 95.50 101 TRP A N 1
ATOM 826 C CA . TRP A 1 101 ? 11.051 -3.398 7.657 1.00 95.50 101 TRP A CA 1
ATOM 827 C C . TRP A 1 101 ? 10.168 -2.670 6.636 1.00 95.50 101 TRP A C 1
ATOM 829 O O . TRP A 1 101 ? 9.165 -2.025 6.968 1.00 95.50 101 TRP A O 1
ATOM 839 N N . LYS A 1 102 ? 10.599 -2.773 5.375 1.00 93.94 102 LYS A N 1
ATOM 840 C CA . LYS A 1 102 ? 10.033 -2.179 4.164 1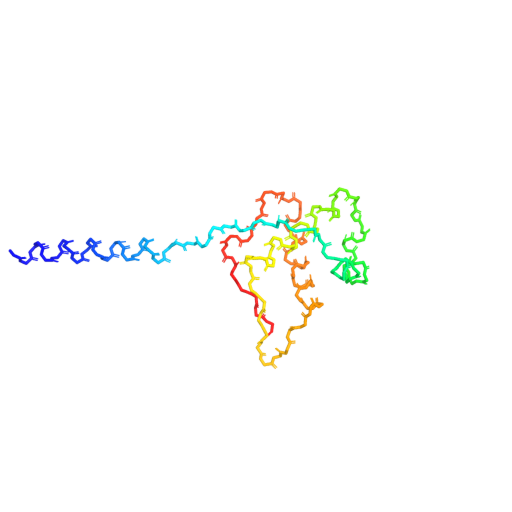.00 93.94 102 LYS A CA 1
ATOM 841 C C . LYS A 1 102 ? 10.222 -3.137 2.981 1.00 93.94 102 LYS A C 1
ATOM 843 O O . LYS A 1 102 ? 11.220 -3.860 2.920 1.00 93.94 102 LYS A O 1
ATOM 848 N N . TYR A 1 103 ? 9.318 -3.103 2.003 1.00 95.06 103 TYR A N 1
ATOM 849 C CA . TYR A 1 103 ? 9.403 -3.937 0.798 1.00 95.06 103 TYR A CA 1
ATOM 850 C C . TYR A 1 103 ? 10.347 -3.354 -0.268 1.00 95.06 103 TYR A C 1
ATOM 852 O O . TYR A 1 103 ? 9.928 -2.985 -1.360 1.00 95.06 103 TYR A O 1
ATOM 860 N N . THR A 1 104 ? 11.649 -3.297 0.011 1.00 91.62 104 THR A N 1
ATOM 861 C CA . THR A 1 104 ? 12.653 -2.686 -0.891 1.00 91.62 104 THR A CA 1
ATOM 862 C C . THR A 1 104 ? 12.858 -3.406 -2.232 1.00 91.62 104 THR A C 1
ATOM 864 O O . THR A 1 104 ? 13.535 -2.879 -3.117 1.00 91.62 104 THR A O 1
ATOM 867 N N . ASN A 1 105 ? 12.287 -4.602 -2.390 1.00 91.88 105 ASN A N 1
ATOM 868 C CA . ASN A 1 105 ? 12.350 -5.407 -3.612 1.00 91.88 105 ASN A CA 1
ATOM 869 C C . ASN A 1 105 ? 10.970 -5.642 -4.258 1.00 91.88 105 ASN A C 1
ATOM 871 O O . ASN A 1 105 ? 10.888 -6.404 -5.218 1.00 91.88 105 ASN A O 1
ATOM 875 N N . LEU A 1 106 ? 9.901 -5.014 -3.751 1.00 94.38 106 LEU A N 1
ATOM 876 C CA . LEU A 1 106 ? 8.569 -5.059 -4.359 1.00 94.38 106 LEU A CA 1
ATOM 877 C C . LEU A 1 106 ? 8.278 -3.710 -5.010 1.00 94.38 106 LEU A C 1
ATOM 879 O O . LEU A 1 106 ? 8.209 -2.690 -4.331 1.00 94.38 106 LEU A O 1
ATOM 883 N N . PHE A 1 107 ? 8.108 -3.715 -6.327 1.00 94.06 107 PHE A N 1
ATOM 884 C CA . PHE A 1 107 ? 7.909 -2.487 -7.100 1.00 94.06 107 PHE A CA 1
ATOM 885 C C . PHE A 1 107 ? 6.474 -2.317 -7.590 1.00 94.06 107 PHE A C 1
ATOM 887 O O . PHE A 1 107 ? 6.072 -1.202 -7.929 1.00 94.06 107 PHE A O 1
ATOM 894 N N . GLU A 1 108 ? 5.722 -3.413 -7.675 1.00 97.44 108 GLU A N 1
ATOM 895 C CA . GLU A 1 108 ? 4.396 -3.429 -8.270 1.00 97.44 108 GLU A CA 1
ATOM 896 C C . GLU A 1 108 ? 3.569 -4.606 -7.753 1.00 97.44 108 GLU A C 1
ATOM 898 O O . GLU A 1 108 ? 4.083 -5.716 -7.607 1.00 97.44 108 GLU A O 1
ATOM 903 N N . VAL A 1 109 ? 2.291 -4.348 -7.490 1.00 98.38 109 VAL A N 1
ATOM 904 C CA . VAL A 1 109 ? 1.260 -5.350 -7.214 1.00 98.38 109 VAL A CA 1
ATOM 905 C C . VAL A 1 109 ? 0.284 -5.348 -8.384 1.00 98.38 109 VAL A C 1
ATOM 907 O O . VAL A 1 109 ? -0.215 -4.288 -8.769 1.00 98.38 109 VAL A O 1
ATOM 910 N N . LEU A 1 110 ? 0.025 -6.532 -8.939 1.00 98.06 110 LEU A N 1
ATOM 911 C CA . LEU A 1 110 ? -0.951 -6.736 -10.004 1.00 98.06 110 LEU A CA 1
ATOM 912 C C . LEU A 1 110 ? -2.255 -7.264 -9.401 1.00 98.06 110 LEU A C 1
ATOM 914 O O . LEU A 1 110 ? -2.209 -8.209 -8.610 1.00 98.06 110 LEU A O 1
ATOM 918 N N . LEU A 1 111 ? -3.375 -6.637 -9.759 1.00 96.19 111 LEU A N 1
ATOM 919 C CA . LEU A 1 111 ? -4.735 -7.055 -9.405 1.00 96.19 111 LEU A CA 1
ATOM 920 C C . LEU A 1 111 ? -5.443 -7.667 -10.609 1.00 96.19 111 LEU A C 1
ATOM 922 O O . LEU A 1 111 ? -5.316 -7.078 -11.705 1.00 96.19 111 LEU A O 1
#

Sequence (111 aa):
MTEILVIILIAVFILFLLWKNKKSAWKSPTTPFPKEWRIILIDKVVFYNALSMEEKNRFEHKIQEFLLNCRITGINVEVNLTDKILVASSAIIPIFAFPEWKYTNLFEVLL

Radius of gyration: 20.04 Å; chains: 1; bounding box: 60×24×50 Å